Protein AF-A0A229GL79-F1 (afdb_monomer)

Foldseek 3Di:
DPDPPPPVPLVPADPLLNVLVVVLVVLLCVQLDDCVPDVVQPPQQADPVRWGFLQRRVSLVVSVVSVVVSVVVRPDDDPDPVRVVVNVVSVVVSVVCNVVRHTHDNCVVPVVPD

Radius of gyration: 15.6 Å; Cα contacts (8 Å, |Δi|>4): 83; chains: 1; bounding box: 34×32×43 Å

Solvent-accessible surface area (backbone atoms only — not comparable to full-atom values): 6820 Å² total; per-residue (Å²): 134,83,79,80,76,84,51,69,68,66,72,75,48,56,73,67,55,52,50,44,51,50,53,48,52,54,60,74,42,50,62,58,45,54,66,94,80,38,82,84,61,59,74,81,22,40,50,99,84,66,22,28,31,46,60,61,54,49,52,68,58,55,49,51,53,51,49,51,56,41,48,65,75,61,66,85,65,80,79,52,69,67,58,56,49,52,53,53,54,51,48,54,54,48,54,50,36,29,74,67,66,36,66,37,50,20,66,78,67,44,57,89,79,113

pLDDT: mean 82.71, std 14.51, range [33.66, 97.19]

Sequence (114 aa):
MFVMKVYDFFDTMSAKVRSDIASLFLLATEPFSDPALNPDIPADCLDEQQRYIWANSKLHTRLSNDATRAMQSFEFNLPPKEFMFISRKFIGAYTFLTVLDAHTDSTTLVKPFL

Structure (mmCIF, N/CA/C/O backbone):
data_AF-A0A229GL79-F1
#
_entry.id   AF-A0A229GL79-F1
#
loop_
_atom_site.group_PDB
_atom_site.id
_atom_site.type_symbol
_atom_site.label_atom_id
_atom_site.label_alt_id
_atom_site.label_comp_id
_atom_site.label_asym_id
_atom_site.label_entity_id
_atom_site.label_seq_id
_atom_site.pdbx_PDB_ins_code
_atom_site.Cartn_x
_atom_site.Cartn_y
_atom_site.Cartn_z
_atom_site.occupancy
_atom_site.B_iso_or_equiv
_atom_site.auth_seq_id
_atom_site.auth_comp_id
_atom_site.auth_asym_id
_atom_site.auth_atom_id
_atom_site.pdbx_PDB_model_num
ATOM 1 N N . MET A 1 1 ? 16.329 -22.572 -6.152 1.00 33.66 1 MET A N 1
ATOM 2 C CA . MET A 1 1 ? 16.573 -21.670 -7.298 1.00 33.66 1 MET A CA 1
ATOM 3 C C . MET A 1 1 ? 15.224 -21.360 -7.937 1.00 33.66 1 MET A C 1
ATOM 5 O O . MET A 1 1 ? 14.832 -22.025 -8.885 1.00 33.66 1 MET A O 1
ATOM 9 N N . PHE A 1 2 ? 14.451 -20.445 -7.341 1.00 37.09 2 PHE A N 1
ATOM 10 C CA . PHE A 1 2 ? 13.186 -20.004 -7.933 1.00 37.09 2 PHE A CA 1
ATOM 11 C C . PHE A 1 2 ? 13.525 -19.146 -9.146 1.00 37.09 2 PHE A C 1
ATOM 13 O O . PHE A 1 2 ? 14.233 -18.148 -9.048 1.00 37.09 2 PHE A O 1
ATOM 20 N N . VAL A 1 3 ? 13.118 -19.631 -10.308 1.00 36.53 3 VAL A N 1
ATOM 21 C CA . VAL A 1 3 ? 13.443 -19.057 -11.604 1.00 36.53 3 VAL A CA 1
ATOM 22 C C . VAL A 1 3 ? 12.747 -17.699 -11.726 1.00 36.53 3 VAL A C 1
ATOM 24 O O . VAL A 1 3 ? 11.548 -17.618 -11.969 1.00 36.53 3 VAL A O 1
ATOM 27 N N . MET A 1 4 ? 13.528 -16.631 -11.582 1.00 42.38 4 MET A N 1
ATOM 28 C CA . MET A 1 4 ? 13.149 -15.225 -11.764 1.00 42.38 4 MET A CA 1
ATOM 29 C C . MET A 1 4 ? 12.914 -14.853 -13.248 1.00 42.38 4 MET A C 1
ATOM 31 O O . MET A 1 4 ? 13.028 -13.692 -13.609 1.00 42.38 4 MET A O 1
ATOM 35 N N . LYS A 1 5 ? 12.577 -15.814 -14.127 1.00 48.88 5 LYS A N 1
ATOM 36 C CA . LYS A 1 5 ? 12.355 -15.589 -15.579 1.00 48.88 5 LYS A CA 1
ATOM 37 C C . LYS A 1 5 ? 11.037 -14.875 -15.913 1.00 48.88 5 LYS A C 1
ATOM 39 O O . LYS A 1 5 ? 10.635 -14.846 -17.068 1.00 48.88 5 LYS A O 1
ATOM 44 N N . VAL A 1 6 ? 10.289 -14.386 -14.927 1.00 52.31 6 VAL A N 1
ATOM 45 C CA . VAL A 1 6 ? 8.885 -14.020 -15.171 1.00 52.31 6 VAL A CA 1
ATOM 46 C C . VAL A 1 6 ? 8.746 -12.643 -15.833 1.00 52.31 6 VAL A C 1
ATOM 48 O O . VAL A 1 6 ? 7.710 -12.385 -16.433 1.00 52.31 6 VAL A O 1
ATOM 51 N N . TYR A 1 7 ? 9.773 -11.782 -15.823 1.00 64.62 7 TYR A N 1
ATOM 52 C CA . TYR A 1 7 ? 9.629 -10.424 -16.358 1.00 64.62 7 TYR A CA 1
ATOM 53 C C . TYR A 1 7 ? 10.924 -9.843 -16.954 1.00 64.62 7 TYR A C 1
ATOM 55 O O . TYR A 1 7 ? 11.423 -8.836 -16.454 1.00 64.62 7 TYR A O 1
ATOM 63 N N . ASP A 1 8 ? 11.406 -10.396 -18.077 1.00 70.25 8 ASP A N 1
ATOM 64 C CA . ASP A 1 8 ? 12.488 -9.799 -18.903 1.00 70.25 8 ASP A CA 1
ATOM 65 C C . ASP A 1 8 ? 12.233 -8.304 -19.198 1.00 70.25 8 ASP A C 1
ATOM 67 O O . ASP A 1 8 ? 13.143 -7.499 -19.385 1.00 70.25 8 ASP A O 1
ATOM 71 N N . PHE A 1 9 ? 10.958 -7.915 -19.173 1.00 71.31 9 PHE A N 1
ATOM 72 C CA . PHE A 1 9 ? 10.477 -6.545 -19.181 1.00 71.31 9 PHE A CA 1
ATOM 73 C C . PHE A 1 9 ? 11.232 -5.596 -18.228 1.00 71.31 9 PHE A C 1
ATOM 75 O O . PHE A 1 9 ? 11.666 -4.529 -18.666 1.00 71.31 9 PHE A O 1
ATOM 82 N N . PHE A 1 10 ? 11.427 -5.955 -16.953 1.00 72.69 10 PHE A N 1
ATOM 83 C CA . PHE A 1 10 ? 12.104 -5.072 -15.989 1.00 72.69 10 PHE A CA 1
ATOM 84 C C . PHE A 1 10 ? 13.613 -4.956 -16.249 1.00 72.69 10 PHE A C 1
ATOM 86 O O . PHE A 1 10 ? 14.226 -3.936 -15.916 1.00 72.69 10 PHE A O 1
ATOM 93 N N . ASP A 1 11 ? 14.214 -5.964 -16.880 1.00 76.19 11 ASP A N 1
ATOM 94 C CA . ASP A 1 11 ? 15.645 -5.968 -17.190 1.00 76.19 11 ASP A CA 1
ATOM 95 C C . ASP A 1 11 ? 15.982 -4.966 -18.300 1.00 76.19 11 ASP A C 1
ATOM 97 O O . ASP A 1 11 ? 17.048 -4.348 -18.278 1.00 76.19 11 ASP A O 1
ATOM 101 N N . THR A 1 12 ? 15.034 -4.711 -19.209 1.00 74.62 12 THR A N 1
ATOM 102 C CA . THR A 1 12 ? 15.177 -3.722 -20.295 1.00 74.62 12 THR A CA 1
ATOM 103 C C . THR A 1 12 ? 15.100 -2.262 -19.835 1.00 74.62 12 THR A C 1
ATOM 105 O O . THR A 1 12 ? 15.375 -1.348 -20.612 1.00 74.62 12 THR A O 1
ATOM 108 N N . MET A 1 13 ? 14.735 -2.015 -18.577 1.00 77.31 13 MET A N 1
ATOM 109 C CA . MET A 1 13 ? 14.497 -0.672 -18.059 1.00 77.31 13 MET A CA 1
ATOM 110 C C . MET A 1 13 ? 15.756 0.037 -17.559 1.00 77.31 13 MET A C 1
ATOM 112 O O . MET A 1 13 ? 16.719 -0.583 -17.105 1.00 77.31 13 MET A O 1
ATOM 116 N N . SER A 1 14 ? 15.710 1.372 -17.528 1.00 82.06 14 SER A N 1
ATOM 117 C CA . SER A 1 14 ? 16.729 2.163 -16.837 1.00 82.06 14 SER A CA 1
ATOM 118 C C . SER A 1 14 ? 16.674 1.948 -15.315 1.00 82.06 14 SER A C 1
ATOM 120 O O . SER A 1 14 ? 15.648 1.570 -14.744 1.00 82.06 14 SER A O 1
ATOM 122 N N . ALA A 1 15 ? 17.783 2.221 -14.622 1.00 82.50 15 ALA A N 1
ATOM 123 C CA . ALA A 1 15 ? 17.838 2.109 -13.163 1.00 82.50 15 ALA A CA 1
ATOM 124 C C . ALA A 1 15 ? 16.832 3.040 -12.462 1.00 82.50 15 ALA A C 1
ATOM 126 O O . ALA A 1 15 ? 16.190 2.631 -11.497 1.00 82.50 15 ALA A O 1
ATOM 127 N N . LYS A 1 16 ? 16.656 4.262 -12.984 1.00 81.50 16 LYS A N 1
ATOM 128 C CA . LYS A 1 16 ? 15.690 5.231 -12.455 1.00 81.50 16 LYS A CA 1
ATOM 129 C C . LYS A 1 16 ? 14.271 4.675 -12.517 1.00 81.50 16 LYS A C 1
ATOM 131 O O . LYS A 1 16 ? 13.551 4.685 -11.530 1.00 81.50 16 LYS A O 1
ATOM 136 N N . VAL A 1 17 ? 13.900 4.153 -13.676 1.00 78.38 17 VAL A N 1
ATOM 137 C CA . VAL A 1 17 ? 12.594 3.553 -13.909 1.00 78.38 17 VAL A CA 1
ATOM 138 C C . VAL A 1 17 ? 12.321 2.395 -12.945 1.00 78.38 17 VAL A C 1
ATOM 140 O O . VAL A 1 17 ? 11.239 2.317 -12.366 1.00 78.38 17 VAL A O 1
ATOM 143 N N . ARG A 1 18 ? 13.298 1.497 -12.756 1.00 80.50 18 ARG A N 1
ATOM 144 C CA . ARG A 1 18 ? 13.152 0.375 -11.818 1.00 80.50 18 ARG A CA 1
ATOM 145 C C . ARG A 1 18 ? 12.910 0.874 -10.399 1.00 80.50 18 ARG A C 1
ATOM 147 O O . ARG A 1 18 ? 12.073 0.314 -9.700 1.00 80.50 18 ARG A O 1
ATOM 154 N N . SER A 1 19 ? 13.611 1.936 -10.001 1.00 84.19 19 SER A N 1
ATOM 155 C CA . SER A 1 19 ? 13.401 2.588 -8.710 1.00 84.19 19 SER A CA 1
ATOM 156 C C . SER A 1 19 ? 11.993 3.174 -8.592 1.00 84.19 19 SER A C 1
ATOM 158 O O . SER A 1 19 ? 11.325 2.913 -7.599 1.00 84.19 19 SER A O 1
ATOM 160 N N . ASP A 1 20 ? 11.521 3.910 -9.603 1.00 82.88 20 ASP A N 1
ATOM 161 C CA . ASP A 1 20 ? 10.181 4.510 -9.599 1.00 82.88 20 ASP A CA 1
ATOM 162 C C . ASP A 1 20 ? 9.081 3.426 -9.479 1.00 82.88 20 ASP A C 1
ATOM 164 O O . ASP A 1 20 ? 8.121 3.580 -8.723 1.00 82.88 20 ASP A O 1
ATOM 168 N N . ILE A 1 21 ? 9.233 2.296 -10.184 1.00 80.75 21 ILE A N 1
ATOM 169 C CA . ILE A 1 21 ? 8.305 1.155 -10.097 1.00 80.75 21 ILE A CA 1
ATOM 170 C C . ILE A 1 21 ? 8.375 0.473 -8.727 1.00 80.75 21 ILE A C 1
ATOM 172 O O . ILE A 1 21 ? 7.337 0.107 -8.176 1.00 80.75 21 ILE A O 1
ATOM 176 N N . ALA A 1 22 ? 9.572 0.293 -8.165 1.00 86.12 22 ALA A N 1
ATOM 177 C CA . ALA A 1 22 ? 9.727 -0.286 -6.835 1.00 86.12 22 ALA A CA 1
ATOM 178 C C . ALA A 1 22 ? 9.010 0.566 -5.778 1.00 86.12 22 ALA A C 1
ATOM 180 O O . ALA A 1 22 ? 8.250 0.024 -4.977 1.00 86.12 22 ALA A O 1
ATOM 181 N N . SER A 1 23 ? 9.168 1.893 -5.830 1.00 87.44 23 SER A N 1
ATOM 182 C CA . SER A 1 23 ? 8.433 2.827 -4.969 1.00 87.44 23 SER A CA 1
ATOM 183 C C . SER A 1 23 ? 6.919 2.690 -5.136 1.00 87.44 23 SER A C 1
ATOM 185 O O . SER A 1 23 ? 6.197 2.637 -4.142 1.00 87.44 23 SER A O 1
ATOM 187 N N . LEU A 1 24 ? 6.433 2.562 -6.376 1.00 86.62 24 LEU A N 1
ATOM 188 C CA . LEU A 1 24 ? 5.011 2.357 -6.649 1.00 86.62 24 LEU A CA 1
ATOM 189 C C . LEU A 1 24 ? 4.484 1.059 -6.020 1.00 86.62 24 LEU A C 1
ATOM 191 O O . LEU A 1 24 ? 3.402 1.054 -5.437 1.00 86.62 24 LEU A O 1
ATOM 195 N N . PHE A 1 25 ? 5.226 -0.045 -6.125 1.00 86.88 25 PHE A N 1
ATOM 196 C CA . PHE A 1 25 ? 4.808 -1.319 -5.537 1.00 86.88 25 PHE A CA 1
ATOM 197 C C . PHE A 1 25 ? 4.896 -1.326 -4.016 1.00 86.88 25 PHE A C 1
ATOM 199 O O . PHE A 1 25 ? 4.002 -1.880 -3.383 1.00 86.88 25 PHE A O 1
ATOM 206 N N . LEU A 1 26 ? 5.895 -0.666 -3.427 1.00 89.88 26 LEU A N 1
ATOM 207 C CA . LEU A 1 26 ? 5.962 -0.484 -1.977 1.00 89.88 26 LEU A CA 1
ATOM 208 C C . LEU A 1 26 ? 4.745 0.291 -1.465 1.00 89.88 26 LEU A C 1
ATOM 210 O O . LEU A 1 26 ? 4.076 -0.177 -0.543 1.00 89.88 26 LEU A O 1
ATOM 214 N N . LEU A 1 27 ? 4.386 1.394 -2.131 1.00 91.81 27 LEU A N 1
ATOM 215 C CA . LEU A 1 27 ? 3.157 2.134 -1.840 1.00 91.81 27 LEU A CA 1
ATOM 216 C C . LEU A 1 27 ? 1.914 1.248 -2.008 1.00 91.81 27 LEU A C 1
ATOM 218 O O . LEU A 1 27 ? 1.011 1.277 -1.176 1.00 91.81 27 LEU A O 1
ATOM 222 N N . ALA A 1 28 ? 1.870 0.407 -3.043 1.00 90.62 28 ALA A N 1
ATOM 223 C CA . ALA A 1 28 ? 0.739 -0.489 -3.271 1.00 90.62 28 ALA A CA 1
ATOM 224 C C . ALA A 1 28 ? 0.584 -1.566 -2.175 1.00 90.62 28 ALA A C 1
ATOM 226 O O . ALA A 1 28 ? -0.492 -2.147 -1.996 1.00 90.62 28 ALA A O 1
ATOM 227 N N . THR A 1 29 ? 1.656 -1.846 -1.4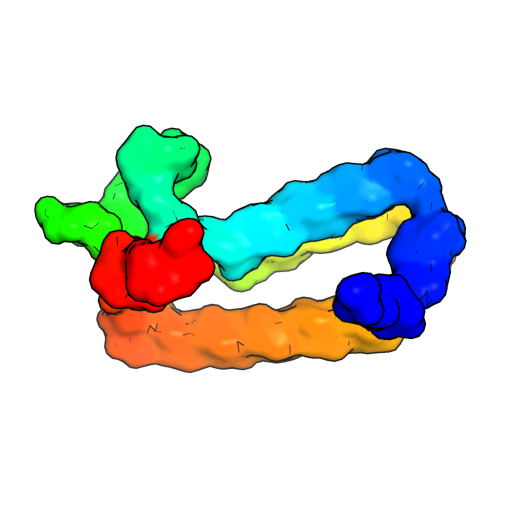39 1.00 91.44 29 THR A N 1
ATOM 228 C CA . THR A 1 29 ? 1.670 -2.794 -0.321 1.00 91.44 29 THR A CA 1
ATOM 229 C C . THR A 1 29 ? 1.552 -2.135 1.052 1.00 91.44 29 THR A C 1
ATOM 231 O O . THR A 1 29 ? 1.559 -2.850 2.049 1.00 91.44 29 THR A O 1
ATOM 234 N N . GLU A 1 30 ? 1.378 -0.810 1.121 1.00 94.44 30 GLU A N 1
ATOM 235 C CA . GLU A 1 30 ? 1.203 -0.049 2.369 1.00 94.44 30 GLU A CA 1
ATOM 236 C C . GLU A 1 30 ? 0.224 -0.707 3.374 1.00 94.44 30 GLU A C 1
ATOM 238 O O . GLU A 1 30 ? 0.606 -0.852 4.536 1.00 94.44 30 GLU A O 1
ATOM 243 N N . PRO A 1 31 ? -0.956 -1.230 2.973 1.00 94.62 31 PRO A N 1
ATOM 244 C CA . PRO A 1 31 ? -1.913 -1.858 3.900 1.00 94.62 31 PRO A CA 1
ATOM 245 C C . PRO A 1 31 ? -1.406 -3.122 4.603 1.00 94.62 31 PRO A C 1
ATOM 247 O O . PRO A 1 31 ? -2.023 -3.601 5.551 1.00 94.62 31 PRO A O 1
ATOM 250 N N . PHE A 1 32 ? -0.321 -3.705 4.097 1.00 93.88 32 PHE A N 1
ATOM 251 C CA . PHE A 1 32 ? 0.295 -4.928 4.605 1.00 93.88 32 PHE A CA 1
ATOM 252 C C . PHE A 1 32 ? 1.603 -4.655 5.348 1.00 93.88 32 PHE A C 1
ATOM 254 O O . PHE A 1 32 ? 2.228 -5.587 5.848 1.00 93.88 32 PHE A O 1
ATOM 261 N N . SER A 1 33 ? 2.029 -3.395 5.412 1.00 92.75 33 SER A N 1
ATOM 262 C CA . SER A 1 33 ? 3.206 -3.002 6.178 1.00 92.75 33 SER A CA 1
ATOM 263 C C . SER A 1 33 ? 2.894 -2.928 7.674 1.00 92.75 33 SER A C 1
ATOM 265 O O . SER A 1 33 ? 1.747 -2.729 8.077 1.00 92.75 33 SER A O 1
ATOM 267 N N . ASP A 1 34 ? 3.915 -3.134 8.505 1.00 91.94 34 ASP A N 1
ATOM 268 C CA . ASP A 1 34 ? 3.820 -2.902 9.946 1.00 91.94 34 ASP A CA 1
ATOM 269 C C . ASP A 1 34 ? 3.770 -1.382 10.199 1.00 91.94 34 ASP A C 1
ATOM 271 O O . ASP A 1 34 ? 4.742 -0.696 9.859 1.00 91.94 34 ASP A O 1
ATOM 275 N N . PRO A 1 35 ? 2.688 -0.839 10.792 1.00 91.88 35 PRO A N 1
ATOM 276 C CA . PRO A 1 35 ? 2.578 0.589 11.081 1.00 91.88 35 PRO A CA 1
ATOM 277 C C . PRO A 1 35 ? 3.710 1.132 11.959 1.00 91.88 35 PRO A C 1
ATOM 279 O O . PRO A 1 35 ? 4.084 2.294 11.825 1.00 91.88 35 PRO A O 1
ATOM 282 N N . ALA A 1 36 ? 4.308 0.304 12.823 1.00 90.62 36 ALA A N 1
ATOM 283 C CA . ALA A 1 36 ? 5.433 0.718 13.659 1.00 90.62 36 ALA A CA 1
ATOM 284 C C . ALA A 1 36 ? 6.736 0.900 12.860 1.00 90.62 36 ALA A C 1
ATOM 286 O O . ALA A 1 36 ? 7.636 1.618 13.298 1.00 90.62 36 ALA A O 1
ATOM 287 N N . LEU A 1 37 ? 6.850 0.245 11.700 1.00 90.25 37 LEU A N 1
ATOM 288 C CA . LEU A 1 37 ? 8.031 0.283 10.831 1.00 90.25 37 LEU A CA 1
ATOM 289 C C . LEU A 1 37 ? 7.821 1.136 9.575 1.00 90.25 37 LEU A C 1
ATOM 291 O O . LEU A 1 37 ? 8.790 1.419 8.871 1.00 90.25 37 LEU A O 1
ATOM 295 N N . ASN A 1 38 ? 6.583 1.547 9.296 1.00 92.06 38 ASN A N 1
ATOM 296 C CA . ASN A 1 38 ? 6.230 2.378 8.154 1.00 92.06 38 ASN A CA 1
ATOM 297 C C . ASN A 1 38 ? 5.629 3.723 8.609 1.00 92.06 38 ASN A C 1
ATOM 299 O O . ASN A 1 38 ? 4.406 3.864 8.674 1.00 92.06 38 ASN A O 1
ATOM 303 N N . PRO A 1 39 ? 6.473 4.730 8.902 1.00 90.31 39 PRO A N 1
ATOM 304 C CA . PRO A 1 39 ? 6.014 6.051 9.332 1.00 90.31 39 PRO A CA 1
ATOM 305 C C . PRO A 1 39 ? 5.335 6.857 8.213 1.00 90.31 39 PRO A C 1
ATOM 307 O O . PRO A 1 39 ? 4.758 7.905 8.495 1.00 90.31 39 PRO A O 1
ATOM 310 N N . ASP A 1 40 ? 5.399 6.392 6.960 1.00 91.94 40 ASP A N 1
ATOM 311 C CA . ASP A 1 40 ? 4.795 7.075 5.814 1.00 91.94 40 ASP A CA 1
ATOM 312 C C . ASP A 1 40 ? 3.281 6.821 5.708 1.00 91.94 40 ASP A C 1
ATOM 314 O O . ASP A 1 40 ? 2.600 7.493 4.927 1.00 91.94 40 ASP A O 1
ATOM 318 N N . ILE A 1 41 ? 2.734 5.881 6.497 1.00 94.31 41 ILE A N 1
ATOM 319 C CA . ILE A 1 41 ? 1.287 5.659 6.577 1.00 94.31 41 ILE A CA 1
ATOM 320 C C . ILE A 1 41 ? 0.629 6.909 7.179 1.00 94.31 41 ILE A C 1
ATOM 322 O O . ILE A 1 41 ? 0.954 7.290 8.308 1.00 94.31 41 ILE A O 1
ATOM 326 N N . PRO A 1 42 ? -0.331 7.546 6.483 1.00 94.50 42 PRO A N 1
ATOM 327 C CA . PRO A 1 42 ? -1.044 8.681 7.049 1.00 94.50 42 PRO A CA 1
ATOM 328 C C . PRO A 1 42 ? -1.803 8.279 8.319 1.00 94.50 42 PRO A C 1
ATOM 330 O O . PRO A 1 42 ? -2.465 7.243 8.360 1.00 94.50 42 PRO A O 1
ATOM 333 N N . ALA A 1 43 ? -1.735 9.109 9.362 1.00 92.19 43 ALA A N 1
ATOM 334 C CA . ALA A 1 43 ? -2.319 8.782 10.665 1.00 92.19 43 ALA A CA 1
ATOM 335 C C . ALA A 1 43 ? -3.844 8.571 10.615 1.00 92.19 43 ALA A C 1
ATOM 337 O O . ALA A 1 43 ? -4.381 7.780 11.382 1.00 92.19 43 ALA A O 1
ATOM 338 N N . ASP A 1 44 ? -4.542 9.241 9.695 1.00 95.38 44 ASP A N 1
ATOM 339 C CA . ASP A 1 44 ? -5.980 9.070 9.463 1.00 95.38 44 ASP A CA 1
ATOM 340 C C . ASP A 1 44 ? -6.330 7.758 8.741 1.00 95.38 44 ASP A C 1
ATOM 342 O O . ASP A 1 44 ? -7.505 7.413 8.623 1.00 95.38 44 ASP A O 1
ATOM 346 N N . CYS A 1 45 ? -5.331 7.006 8.278 1.00 96.62 45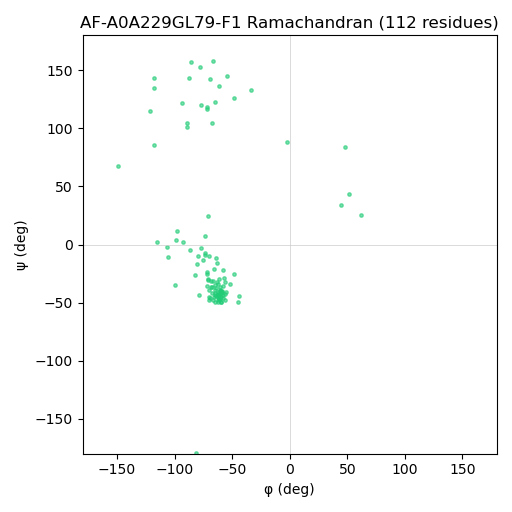 CYS A N 1
ATOM 347 C CA . CYS A 1 45 ? -5.491 5.690 7.664 1.00 96.62 45 CYS A CA 1
ATOM 348 C C . CYS A 1 45 ? -5.353 4.543 8.666 1.00 96.62 45 CYS A C 1
ATOM 350 O O . CYS A 1 45 ? -5.427 3.387 8.258 1.00 96.62 45 CYS A O 1
ATOM 352 N N . LEU A 1 46 ? -5.154 4.837 9.951 1.00 96.75 46 LEU A N 1
ATOM 353 C CA . LEU A 1 46 ? -5.061 3.844 11.014 1.00 96.75 46 LEU A CA 1
ATOM 354 C C . LEU A 1 46 ? -6.187 4.061 12.020 1.00 96.75 46 LEU A C 1
ATOM 356 O O . LEU A 1 46 ? -6.454 5.187 12.436 1.00 96.75 46 LEU A O 1
ATOM 360 N N . ASP A 1 47 ? -6.846 2.977 12.418 1.00 95.88 47 ASP A N 1
ATOM 361 C CA . ASP A 1 47 ? -7.802 3.025 13.521 1.00 95.88 47 ASP A CA 1
ATOM 362 C C . ASP A 1 47 ? -7.110 2.950 14.894 1.00 95.88 47 ASP A C 1
ATOM 364 O O . ASP A 1 47 ? -5.884 2.855 15.017 1.00 95.88 47 ASP A O 1
ATOM 368 N N . GLU A 1 48 ? -7.911 2.980 15.960 1.00 95.38 48 GLU A N 1
ATOM 369 C CA . GLU A 1 48 ? -7.434 2.898 17.346 1.00 95.38 48 GLU A CA 1
ATOM 370 C C . GLU A 1 48 ? -6.632 1.616 17.635 1.00 95.38 48 GLU A C 1
ATOM 372 O O . GLU A 1 48 ? -5.827 1.587 18.565 1.00 95.38 48 GLU A O 1
ATOM 377 N N . GLN A 1 49 ? -6.823 0.560 16.837 1.00 94.81 49 GLN A N 1
ATOM 378 C CA . GLN A 1 49 ? -6.117 -0.716 16.942 1.00 94.81 49 GLN A CA 1
ATOM 379 C C . GLN A 1 49 ? -4.940 -0.829 15.961 1.00 94.81 49 GLN A C 1
ATOM 381 O O . GLN A 1 49 ? -4.389 -1.917 15.810 1.00 94.81 49 GLN A O 1
ATOM 386 N N . GLN A 1 50 ? -4.539 0.269 15.310 1.00 94.38 50 GLN A N 1
ATOM 387 C CA . GLN A 1 50 ? -3.481 0.2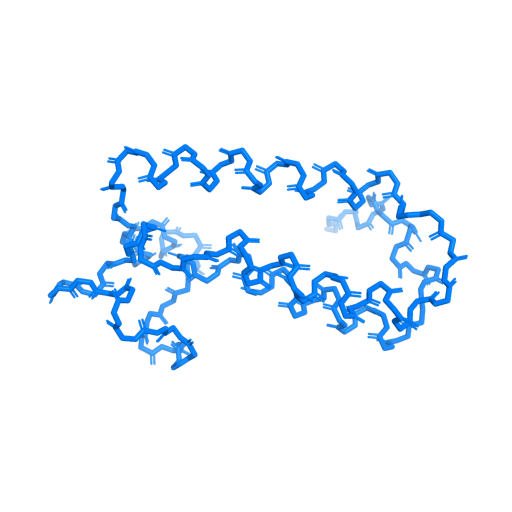97 14.291 1.00 94.38 50 GLN A CA 1
ATOM 388 C C . GLN A 1 50 ? -3.795 -0.563 13.057 1.00 94.38 50 GLN A C 1
ATOM 390 O O . GLN A 1 50 ? -2.887 -1.000 12.349 1.00 94.38 50 GLN A O 1
ATOM 395 N N . ARG A 1 51 ? -5.076 -0.806 12.765 1.00 96.12 51 ARG A N 1
ATOM 396 C CA . ARG A 1 51 ? -5.487 -1.481 11.530 1.00 96.12 51 ARG A CA 1
ATOM 397 C C . ARG A 1 51 ? -5.655 -0.458 10.421 1.00 96.12 51 ARG A C 1
ATOM 399 O O . ARG A 1 51 ? -6.148 0.646 10.639 1.00 96.12 51 ARG A O 1
ATOM 406 N N . TYR A 1 52 ? -5.277 -0.859 9.218 1.00 97.12 52 TYR A N 1
ATOM 407 C CA . TYR A 1 52 ? -5.296 -0.007 8.044 1.00 97.12 52 TYR A CA 1
ATOM 408 C C . TYR A 1 52 ? -6.710 0.168 7.481 1.00 97.12 52 TYR A C 1
ATOM 410 O O . TYR A 1 52 ? -7.327 -0.806 7.045 1.00 97.12 52 TYR A O 1
ATOM 418 N N . ILE A 1 53 ? -7.192 1.407 7.430 1.00 97.19 53 ILE A N 1
ATOM 419 C CA . ILE A 1 53 ? -8.510 1.797 6.923 1.00 97.19 53 ILE A CA 1
ATOM 420 C C . ILE A 1 53 ? -8.410 2.081 5.422 1.00 97.19 53 ILE A C 1
ATOM 422 O O . ILE A 1 53 ? -7.944 3.139 4.984 1.00 97.19 53 ILE A O 1
ATOM 426 N N . TRP A 1 54 ? -8.905 1.152 4.604 1.00 95.81 54 TRP A N 1
ATOM 427 C CA . TRP A 1 54 ? -8.812 1.266 3.145 1.00 95.81 54 TRP A CA 1
ATOM 428 C C . TRP A 1 54 ? -9.518 2.505 2.598 1.00 95.81 54 TRP A C 1
ATOM 430 O O . TRP A 1 54 ? -9.033 3.115 1.642 1.00 95.81 54 TRP A O 1
ATOM 440 N N . ALA A 1 55 ? -10.648 2.896 3.187 1.00 94.50 55 ALA A N 1
ATOM 441 C CA . ALA A 1 55 ? -11.427 4.043 2.735 1.00 94.50 55 ALA A CA 1
ATOM 442 C C . ALA A 1 55 ? -10.689 5.384 2.895 1.00 94.50 55 ALA A C 1
ATOM 444 O O . ALA A 1 55 ? -10.789 6.248 2.020 1.00 94.50 55 ALA A O 1
ATOM 445 N N . ASN A 1 56 ? -9.885 5.530 3.949 1.00 95.88 56 ASN A N 1
ATOM 446 C CA . ASN A 1 56 ? -9.194 6.785 4.254 1.00 95.88 56 ASN A CA 1
ATOM 447 C C . ASN A 1 56 ? -7.907 6.951 3.437 1.00 95.88 56 ASN A C 1
ATOM 449 O O . ASN A 1 56 ? -7.522 8.069 3.097 1.00 95.88 56 ASN A O 1
ATOM 453 N N . SER A 1 57 ? -7.309 5.835 3.017 1.00 92.50 57 SER A N 1
ATOM 454 C CA . SER A 1 57 ? -6.026 5.793 2.309 1.00 92.50 57 SER A CA 1
ATOM 455 C C . SER A 1 57 ? -5.924 6.611 1.028 1.00 92.50 57 SER A C 1
ATOM 457 O O . SER A 1 57 ? -4.831 7.044 0.645 1.00 92.50 57 SER A O 1
ATOM 459 N N . LYS A 1 58 ? -7.039 6.737 0.293 1.00 89.81 58 LYS A N 1
ATOM 460 C CA . LYS A 1 58 ? -7.068 7.221 -1.100 1.00 89.81 58 LYS A CA 1
ATOM 461 C C . LYS A 1 58 ? -5.961 6.579 -1.958 1.00 89.81 58 LYS A C 1
ATOM 463 O O . LYS A 1 58 ? -5.430 7.206 -2.878 1.00 89.81 58 LYS A O 1
ATOM 468 N N . LEU A 1 59 ? -5.627 5.314 -1.673 1.00 90.19 59 LEU A N 1
ATOM 469 C CA . LEU A 1 59 ? -4.483 4.599 -2.247 1.00 90.19 59 LEU A CA 1
ATOM 470 C C . LEU A 1 59 ? -4.495 4.595 -3.775 1.00 90.19 59 LEU A C 1
ATOM 472 O O . LEU A 1 59 ? -3.467 4.817 -4.405 1.00 90.19 59 LEU A O 1
ATOM 476 N N . HIS A 1 60 ? -5.670 4.412 -4.382 1.00 85.31 60 HIS A N 1
ATOM 477 C CA . HIS A 1 60 ? -5.810 4.430 -5.839 1.00 85.31 60 HIS A CA 1
ATOM 478 C C . HIS A 1 60 ? -5.353 5.770 -6.446 1.00 85.31 60 HIS A C 1
ATOM 480 O O . HIS A 1 60 ? -4.696 5.784 -7.486 1.00 85.31 60 HIS A O 1
ATOM 486 N N . THR A 1 61 ? -5.675 6.896 -5.796 1.00 86.75 61 THR A N 1
ATOM 487 C CA . THR A 1 61 ? -5.286 8.238 -6.243 1.00 86.75 61 THR A CA 1
ATOM 488 C C . THR A 1 61 ? -3.783 8.432 -6.069 1.00 86.75 61 THR A C 1
ATOM 490 O O . THR A 1 61 ? -3.119 8.891 -6.997 1.00 86.75 61 THR A O 1
ATOM 493 N N . ARG A 1 62 ? -3.232 8.035 -4.913 1.00 90.31 62 ARG A N 1
ATOM 494 C CA . ARG A 1 62 ? -1.791 8.127 -4.619 1.00 90.31 62 ARG A CA 1
ATOM 495 C C . ARG A 1 62 ? -0.969 7.312 -5.622 1.00 90.31 62 ARG A C 1
ATOM 497 O O . ARG A 1 62 ? -0.091 7.867 -6.274 1.00 90.31 62 ARG A O 1
ATOM 504 N N . LEU A 1 63 ? -1.350 6.054 -5.857 1.00 87.12 63 LEU A N 1
A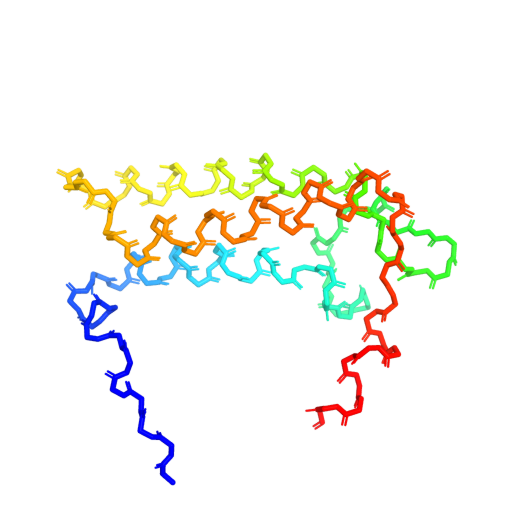TOM 505 C CA . LEU A 1 63 ? -0.722 5.206 -6.872 1.00 87.12 63 LEU A CA 1
ATOM 506 C C . LEU A 1 63 ? -0.832 5.787 -8.279 1.00 87.12 63 LEU A C 1
ATOM 508 O O . LEU A 1 63 ? 0.131 5.736 -9.033 1.00 87.12 63 LEU A O 1
ATOM 512 N N . SER A 1 64 ? -1.988 6.334 -8.658 1.00 81.19 64 SER A N 1
ATOM 513 C CA . SER A 1 64 ? -2.166 6.905 -10.000 1.00 81.19 64 SER A CA 1
ATOM 514 C C . SER A 1 64 ? -1.267 8.123 -10.222 1.00 81.19 64 SER A C 1
ATOM 516 O O . SE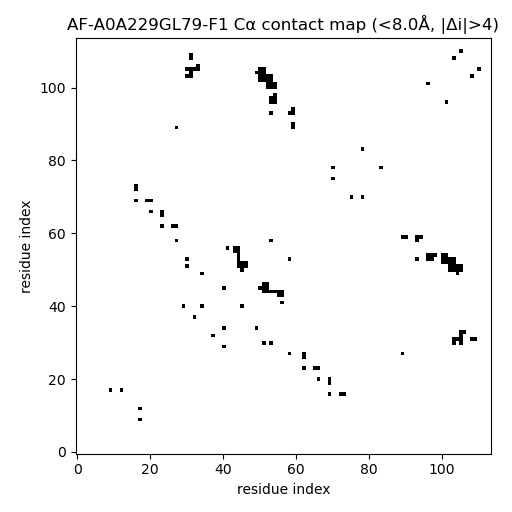R A 1 64 ? -0.684 8.277 -11.298 1.00 81.19 64 SER A O 1
ATOM 518 N N . ASN A 1 65 ? -1.116 8.966 -9.199 1.00 84.12 65 ASN A N 1
ATOM 519 C CA . ASN A 1 65 ? -0.237 10.132 -9.241 1.00 84.12 65 ASN A CA 1
ATOM 520 C C . ASN A 1 65 ? 1.236 9.719 -9.361 1.00 84.12 65 ASN A C 1
ATOM 522 O O . ASN A 1 65 ? 1.958 10.258 -10.204 1.00 84.12 65 ASN A O 1
ATOM 526 N N . ASP A 1 66 ? 1.666 8.730 -8.577 1.00 81.19 66 ASP A N 1
ATOM 527 C CA . ASP A 1 66 ? 3.045 8.237 -8.606 1.00 81.19 66 ASP A CA 1
ATOM 528 C C . ASP A 1 66 ? 3.352 7.474 -9.894 1.00 81.19 66 ASP A C 1
ATOM 530 O O . ASP A 1 66 ? 4.397 7.696 -10.506 1.00 81.19 66 ASP A O 1
ATOM 534 N N . ALA A 1 67 ? 2.408 6.670 -10.388 1.00 77.06 67 ALA A N 1
ATOM 535 C CA . ALA A 1 67 ? 2.521 6.002 -11.679 1.00 77.06 67 ALA A CA 1
ATOM 536 C C . ALA A 1 67 ? 2.638 7.015 -12.824 1.00 77.06 67 ALA A C 1
ATOM 538 O O . ALA A 1 67 ? 3.484 6.855 -13.698 1.00 77.06 67 ALA A O 1
ATOM 539 N N . THR A 1 68 ? 1.848 8.094 -12.808 1.00 73.00 68 THR A N 1
ATOM 540 C CA . THR A 1 68 ? 1.929 9.148 -13.834 1.00 73.00 68 THR A CA 1
ATOM 541 C C . THR A 1 68 ? 3.303 9.818 -13.827 1.00 73.00 68 THR A C 1
ATOM 543 O O . THR A 1 68 ? 3.904 10.004 -14.885 1.00 73.00 68 THR A O 1
ATOM 546 N N . ARG A 1 69 ? 3.840 10.131 -12.643 1.00 74.94 69 A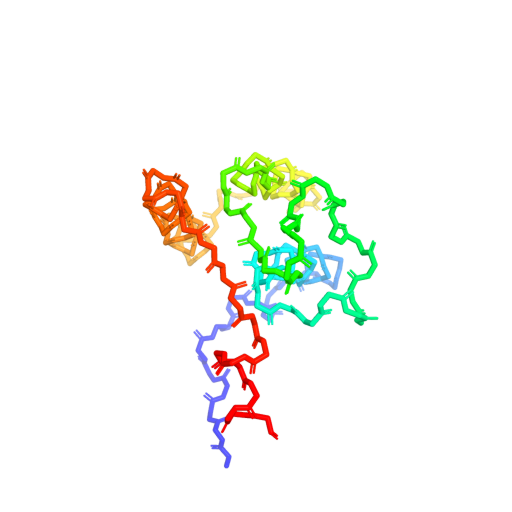RG A N 1
ATOM 547 C CA . ARG A 1 69 ? 5.176 10.724 -12.484 1.00 74.94 69 ARG A CA 1
ATOM 548 C C . ARG A 1 69 ? 6.287 9.772 -12.939 1.00 74.94 69 ARG A C 1
ATOM 550 O O . ARG A 1 69 ? 7.216 10.195 -13.625 1.00 74.94 69 ARG A O 1
ATOM 557 N N . ALA A 1 70 ? 6.170 8.488 -12.604 1.00 70.50 70 ALA A N 1
ATOM 558 C CA . ALA A 1 70 ? 7.081 7.440 -13.054 1.00 70.50 70 ALA A CA 1
ATOM 559 C C . ALA A 1 70 ? 7.053 7.292 -14.584 1.00 70.50 70 ALA A C 1
ATOM 561 O O . ALA A 1 70 ? 8.095 7.210 -15.224 1.00 70.50 70 ALA A O 1
ATOM 562 N N . MET A 1 71 ? 5.865 7.336 -15.191 1.00 65.50 71 MET A N 1
ATOM 563 C CA . MET A 1 71 ? 5.687 7.232 -16.642 1.00 65.50 71 MET A CA 1
ATOM 564 C C . MET A 1 71 ? 6.176 8.474 -17.400 1.00 65.50 71 MET A C 1
ATOM 566 O O . MET A 1 71 ? 6.672 8.347 -18.516 1.00 65.50 71 MET A O 1
ATOM 570 N N . GLN A 1 72 ? 6.105 9.667 -16.800 1.00 65.56 72 GLN A N 1
ATOM 571 C CA . GLN A 1 72 ? 6.729 10.872 -17.363 1.00 65.56 72 GLN A CA 1
ATOM 572 C C . GLN A 1 72 ? 8.257 10.751 -17.437 1.00 65.56 72 GLN A C 1
ATOM 574 O O . GLN A 1 72 ? 8.864 11.281 -18.364 1.00 65.56 72 GLN A O 1
ATOM 579 N N . SER A 1 73 ? 8.878 10.034 -16.494 1.00 62.91 73 SER A N 1
ATOM 580 C CA . SER A 1 73 ? 10.328 9.797 -16.490 1.00 62.91 73 SER A CA 1
ATOM 581 C C . SER A 1 73 ? 10.783 8.752 -17.520 1.00 62.91 73 SER A C 1
ATOM 583 O O . SER A 1 73 ? 11.972 8.644 -17.810 1.00 62.91 73 SER A O 1
ATOM 585 N N . PHE A 1 74 ? 9.834 8.002 -18.082 1.00 60.88 74 PHE A N 1
ATOM 586 C CA . PHE A 1 74 ? 10.058 6.832 -18.928 1.00 60.88 74 PHE A CA 1
ATOM 587 C C . PHE A 1 74 ? 10.257 7.129 -20.420 1.00 60.88 74 PHE A C 1
ATOM 589 O O . PHE A 1 74 ? 10.493 6.184 -21.161 1.00 60.88 74 PHE A O 1
ATOM 596 N N . GLU A 1 75 ? 10.124 8.385 -20.864 1.00 53.00 75 GLU A N 1
ATOM 597 C CA . GLU A 1 75 ? 10.045 8.764 -22.287 1.00 53.00 75 GLU A CA 1
ATOM 598 C C . GLU A 1 75 ? 9.043 7.892 -23.071 1.00 53.00 75 GLU A C 1
ATOM 600 O O . GLU A 1 75 ? 9.382 6.893 -23.697 1.00 53.00 75 GLU A O 1
ATOM 605 N N . PHE A 1 76 ? 7.769 8.288 -22.989 1.00 46.53 76 PHE A N 1
ATOM 606 C CA . PHE A 1 76 ? 6.613 7.816 -23.763 1.00 46.53 76 PHE A CA 1
ATOM 607 C C . PHE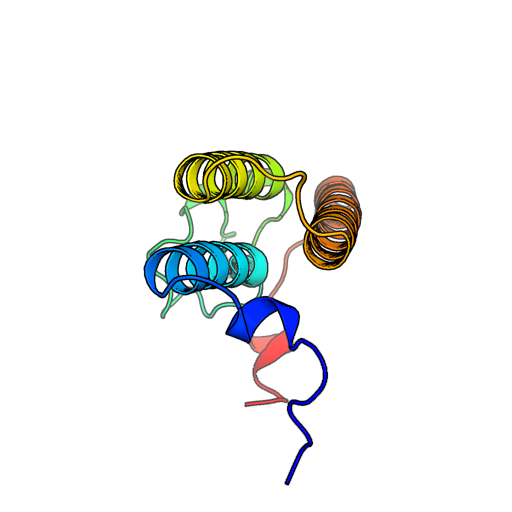 A 1 76 ? 6.885 6.759 -24.854 1.00 46.53 76 PHE A C 1
ATOM 609 O O . PHE A 1 76 ? 6.969 7.050 -26.045 1.00 46.53 76 PHE A O 1
ATOM 616 N N . ASN A 1 77 ? 6.840 5.497 -24.440 1.00 53.25 77 ASN A N 1
ATOM 617 C CA . ASN A 1 77 ? 6.176 4.453 -25.205 1.00 53.25 77 ASN A CA 1
ATOM 618 C C . ASN A 1 77 ? 5.036 3.917 -24.335 1.00 53.25 77 ASN A C 1
ATOM 620 O O . ASN A 1 77 ? 5.147 3.894 -23.110 1.00 53.25 77 ASN A O 1
ATOM 624 N N . LEU A 1 78 ? 3.911 3.583 -24.969 1.00 57.44 78 LEU A N 1
ATOM 625 C CA . LEU A 1 78 ? 2.686 3.071 -24.346 1.00 57.44 78 LEU A CA 1
ATOM 626 C C . LEU A 1 78 ? 2.989 2.185 -23.114 1.00 57.44 78 LEU A C 1
ATOM 628 O O . LEU A 1 78 ? 3.853 1.311 -23.240 1.00 57.44 78 LEU A O 1
ATOM 632 N N . PRO A 1 79 ? 2.306 2.365 -21.956 1.00 63.41 79 PRO A N 1
ATOM 633 C CA . PRO A 1 79 ? 2.550 1.548 -20.772 1.00 63.41 79 PRO A CA 1
ATOM 634 C C . PRO A 1 79 ? 2.569 0.064 -21.152 1.00 63.41 79 PRO A C 1
ATOM 636 O O . PRO A 1 79 ? 1.615 -0.419 -21.772 1.00 63.41 79 PRO A O 1
ATOM 639 N N . PRO A 1 80 ? 3.634 -0.658 -20.794 1.00 72.94 80 PRO A N 1
ATOM 640 C CA . PRO A 1 80 ? 3.777 -2.073 -21.095 1.00 72.94 80 PRO A CA 1
ATOM 641 C C . PRO A 1 80 ? 2.577 -2.865 -20.572 1.00 72.94 80 PRO A C 1
ATOM 643 O O . PRO A 1 80 ? 1.987 -2.526 -19.539 1.00 72.94 80 PRO A O 1
ATOM 646 N N . LYS A 1 81 ? 2.171 -3.902 -21.309 1.00 77.56 81 LYS A N 1
ATOM 647 C CA . LYS A 1 81 ? 0.914 -4.628 -21.053 1.00 77.56 81 LYS A CA 1
ATOM 648 C C . LYS A 1 81 ? 0.871 -5.207 -19.640 1.00 77.56 81 LYS A C 1
ATOM 650 O O . LYS A 1 81 ? -0.179 -5.206 -19.002 1.00 77.56 81 LYS A O 1
ATOM 655 N N . GLU A 1 82 ? 2.018 -5.651 -19.151 1.00 76.75 82 GLU A N 1
ATOM 656 C CA . GLU A 1 82 ? 2.250 -6.187 -17.817 1.00 76.75 82 GLU A CA 1
ATOM 657 C C . GLU A 1 82 ? 1.937 -5.132 -16.751 1.00 76.75 82 GLU A C 1
ATOM 659 O O . GLU A 1 82 ? 1.189 -5.398 -15.811 1.00 76.75 82 GLU A O 1
ATOM 664 N N . PHE A 1 83 ? 2.417 -3.901 -16.941 1.00 76.00 83 PHE A N 1
ATOM 665 C CA . PHE A 1 83 ? 2.135 -2.792 -16.031 1.00 76.00 83 PHE A CA 1
ATOM 666 C C . PHE A 1 83 ? 0.646 -2.427 -16.029 1.00 76.00 83 PHE A C 1
ATOM 668 O O . PHE A 1 83 ? 0.043 -2.268 -14.966 1.00 76.00 83 PHE A O 1
ATOM 675 N N . MET A 1 84 ? 0.020 -2.363 -17.209 1.00 78.94 84 MET A N 1
ATOM 676 C CA . MET A 1 84 ? -1.425 -2.120 -17.322 1.00 78.94 84 MET A CA 1
ATOM 677 C C . MET A 1 84 ? -2.264 -3.221 -16.662 1.00 78.94 84 MET A C 1
ATOM 679 O O . MET A 1 84 ? -3.350 -2.955 -16.147 1.00 78.94 84 MET A O 1
ATOM 683 N N .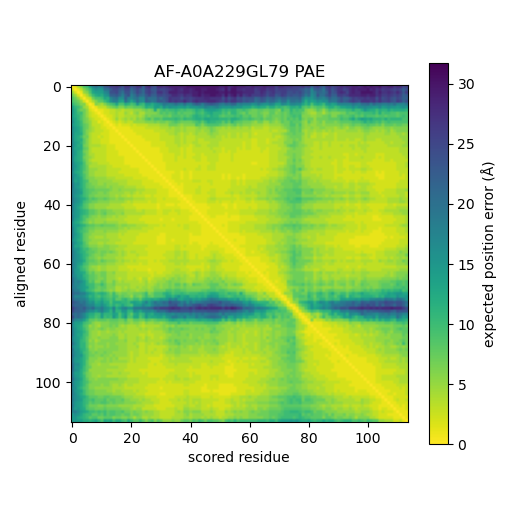 PHE A 1 85 ? -1.802 -4.469 -16.702 1.00 81.38 85 PHE A N 1
ATOM 684 C CA . PHE A 1 85 ? -2.482 -5.580 -16.047 1.00 81.38 85 PHE A CA 1
ATOM 685 C C . PHE A 1 85 ? -2.394 -5.463 -14.522 1.00 81.38 85 PHE A C 1
ATOM 687 O O . PHE A 1 85 ? -3.411 -5.588 -13.837 1.00 81.38 85 PHE A O 1
ATOM 694 N N . ILE A 1 86 ? -1.201 -5.166 -14.002 1.00 78.75 86 ILE A N 1
ATOM 695 C CA . ILE A 1 86 ? -0.964 -4.983 -12.567 1.00 78.75 86 ILE A CA 1
ATOM 696 C C . ILE A 1 86 ? -1.793 -3.811 -12.023 1.00 78.75 86 ILE A C 1
ATOM 698 O O . ILE A 1 86 ? -2.491 -3.969 -11.021 1.00 78.75 86 ILE A O 1
ATOM 702 N N . SER A 1 87 ? -1.808 -2.664 -12.711 1.00 78.38 87 SER A N 1
ATOM 703 C CA . SER A 1 87 ? -2.577 -1.494 -12.266 1.00 78.38 87 SER A CA 1
ATOM 704 C C . SER A 1 87 ? -4.079 -1.782 -12.172 1.00 78.38 87 SER A C 1
ATOM 706 O O . SER A 1 87 ? -4.721 -1.414 -11.188 1.00 78.38 87 SER A O 1
ATOM 708 N N . ARG A 1 88 ? -4.641 -2.530 -13.130 1.00 83.62 88 ARG A N 1
ATOM 709 C CA . ARG A 1 88 ? -6.051 -2.959 -13.088 1.00 83.62 88 ARG A CA 1
ATOM 710 C C . ARG A 1 88 ? -6.351 -3.895 -11.917 1.00 83.62 88 ARG A C 1
ATOM 712 O O . ARG A 1 88 ? -7.433 -3.795 -11.341 1.00 83.62 88 ARG A O 1
ATOM 719 N N . LYS A 1 89 ? -5.424 -4.792 -11.558 1.00 85.56 89 LYS A N 1
ATOM 720 C CA . LYS A 1 89 ? -5.583 -5.682 -10.394 1.00 85.56 89 LYS A CA 1
ATOM 721 C C . LYS A 1 89 ? -5.631 -4.887 -9.089 1.00 85.56 89 LYS A C 1
ATOM 723 O O . LYS A 1 89 ? -6.521 -5.143 -8.281 1.00 85.56 89 LYS A O 1
ATOM 728 N N . PHE A 1 90 ? -4.745 -3.902 -8.923 1.00 84.69 90 PHE A N 1
ATOM 729 C CA . PHE A 1 90 ? -4.745 -3.039 -7.739 1.00 84.69 90 PHE A CA 1
ATOM 730 C C . PHE A 1 90 ? -6.010 -2.193 -7.639 1.00 84.69 90 PHE A C 1
ATOM 732 O O . PHE A 1 90 ? -6.671 -2.234 -6.608 1.00 84.69 90 PHE A O 1
ATOM 739 N N . ILE A 1 91 ? -6.406 -1.501 -8.715 1.00 85.38 91 ILE A N 1
ATOM 740 C CA . ILE A 1 91 ? -7.612 -0.657 -8.703 1.00 85.38 91 ILE A CA 1
ATOM 741 C C . ILE A 1 91 ? -8.841 -1.475 -8.287 1.00 85.38 91 ILE A C 1
ATOM 743 O O . ILE A 1 91 ? -9.575 -1.056 -7.398 1.00 85.38 91 ILE A O 1
ATOM 747 N N . GLY A 1 92 ? -9.038 -2.661 -8.874 1.00 89.38 92 GLY A N 1
ATOM 748 C CA . GLY A 1 92 ? -10.180 -3.514 -8.540 1.00 89.38 92 GLY A CA 1
ATOM 749 C C . GLY A 1 92 ? -10.196 -3.957 -7.075 1.00 89.38 92 GLY A C 1
ATOM 750 O O . GLY A 1 92 ? -11.226 -3.836 -6.413 1.00 89.38 92 GLY A O 1
ATOM 751 N N . ALA A 1 93 ? -9.058 -4.428 -6.554 1.00 90.75 93 ALA A N 1
ATOM 752 C CA . ALA A 1 93 ? -8.945 -4.834 -5.153 1.00 90.75 93 ALA A CA 1
ATOM 753 C C . ALA A 1 93 ? -9.186 -3.657 -4.197 1.00 90.75 93 ALA A C 1
ATOM 755 O O . ALA A 1 93 ? -9.883 -3.804 -3.198 1.00 90.75 93 ALA A O 1
ATOM 756 N N . TYR A 1 94 ? -8.656 -2.480 -4.524 1.00 91.00 94 TYR A N 1
ATOM 757 C CA . TYR A 1 94 ? -8.748 -1.303 -3.667 1.00 91.00 94 TYR A CA 1
ATOM 758 C C . TYR A 1 94 ? -10.163 -0.765 -3.616 1.00 91.00 94 TYR A C 1
ATOM 760 O O . TYR A 1 94 ? -10.688 -0.547 -2.532 1.00 91.00 94 TYR A O 1
ATOM 768 N N . THR A 1 95 ? -10.809 -0.607 -4.774 1.00 90.81 95 THR A N 1
ATOM 769 C CA . THR A 1 95 ? -12.213 -0.199 -4.825 1.00 90.81 95 THR A CA 1
ATOM 770 C C . THR A 1 95 ? -13.081 -1.161 -4.024 1.00 90.81 95 THR A C 1
ATOM 772 O O . THR A 1 95 ? -13.932 -0.714 -3.262 1.00 90.81 95 THR A O 1
ATOM 775 N N . PHE A 1 96 ? -12.841 -2.468 -4.144 1.00 94.44 96 PHE A N 1
ATOM 776 C CA . PHE A 1 96 ? -13.587 -3.469 -3.390 1.00 94.44 96 PHE A CA 1
ATOM 777 C C . PHE A 1 96 ? -13.399 -3.323 -1.873 1.00 94.44 96 PHE A C 1
ATOM 779 O O . PHE A 1 96 ? -14.384 -3.247 -1.145 1.00 94.44 96 PHE A O 1
ATOM 786 N N . LEU A 1 97 ? -12.156 -3.218 -1.398 1.00 95.25 97 LEU A N 1
ATOM 787 C CA . LEU A 1 97 ? -11.849 -3.100 0.033 1.00 95.25 97 LEU A CA 1
ATOM 788 C C . LEU A 1 97 ? -12.314 -1.765 0.627 1.00 95.25 97 LEU A C 1
ATOM 790 O O . LEU A 1 97 ? -12.817 -1.740 1.746 1.00 95.25 97 LEU A O 1
ATOM 794 N N . THR A 1 98 ? -12.225 -0.672 -0.134 1.00 93.88 98 THR A N 1
ATOM 795 C CA . THR A 1 98 ? -12.784 0.630 0.252 1.00 93.88 98 THR A CA 1
ATOM 796 C C . THR A 1 98 ? -14.305 0.571 0.398 1.00 93.88 98 THR A C 1
ATOM 798 O O . THR A 1 98 ? -14.834 1.081 1.377 1.00 93.88 98 THR A O 1
ATOM 801 N N . VAL A 1 99 ? -15.024 -0.050 -0.545 1.00 94.56 99 VAL A N 1
ATOM 802 C CA . VAL A 1 99 ? -16.498 -0.138 -0.493 1.00 94.56 99 VAL A CA 1
ATOM 803 C C . VAL A 1 99 ? -16.982 -1.031 0.651 1.00 94.56 99 VAL A C 1
ATOM 805 O O . VAL A 1 99 ? -18.051 -0.783 1.202 1.00 94.56 99 VAL A O 1
ATOM 808 N N . LEU A 1 100 ? -16.208 -2.052 1.018 1.00 96.38 100 LEU A N 1
ATOM 809 C CA . LEU A 1 100 ? -16.512 -2.919 2.157 1.00 96.38 100 LEU A CA 1
ATOM 810 C C . LEU A 1 100 ? -16.202 -2.294 3.522 1.00 96.38 100 LEU A C 1
ATOM 812 O O . LEU A 1 100 ? -16.449 -2.954 4.527 1.00 96.38 100 LEU A O 1
ATOM 816 N N . ASP A 1 101 ? -15.645 -1.080 3.559 1.00 95.00 101 ASP A N 1
ATOM 817 C CA . ASP A 1 101 ? -15.109 -0.472 4.781 1.00 95.00 101 ASP A CA 1
ATOM 818 C C . ASP A 1 101 ? -14.131 -1.421 5.498 1.00 95.00 101 ASP A C 1
ATOM 820 O O . ASP A 1 101 ? -14.198 -1.678 6.699 1.00 95.00 101 ASP A O 1
ATOM 824 N N . ALA A 1 102 ? -13.253 -2.054 4.711 1.00 96.50 102 ALA A N 1
ATOM 825 C CA . ALA A 1 102 ? -12.323 -3.040 5.231 1.00 96.50 102 ALA A CA 1
ATOM 826 C C . ALA A 1 102 ? -11.257 -2.374 6.113 1.00 96.50 102 ALA A C 1
ATOM 828 O O . ALA A 1 102 ? -10.748 -1.295 5.796 1.00 96.50 102 ALA A O 1
ATOM 829 N N . HIS A 1 103 ? -10.885 -3.061 7.194 1.00 97.06 103 HIS A N 1
ATOM 830 C CA . HIS A 1 103 ? -9.784 -2.695 8.082 1.00 97.06 103 HIS A CA 1
ATOM 831 C C . HIS A 1 103 ? -8.770 -3.848 8.109 1.00 97.06 103 HIS A C 1
ATOM 833 O O . HIS A 1 103 ? -9.101 -4.946 8.565 1.00 97.06 103 HIS A O 1
ATOM 839 N N . THR A 1 104 ? -7.550 -3.630 7.613 1.00 96.12 104 THR A N 1
ATOM 840 C CA . THR A 1 104 ? -6.514 -4.678 7.561 1.00 96.12 104 THR A CA 1
ATOM 841 C C . THR A 1 104 ? -5.621 -4.633 8.791 1.00 96.12 104 THR A C 1
ATOM 843 O O . THR A 1 104 ? -4.938 -3.646 9.037 1.00 96.12 104 THR A O 1
ATOM 846 N N . ASP A 1 105 ? -5.567 -5.743 9.521 1.00 95.69 105 ASP A N 1
ATOM 847 C CA . A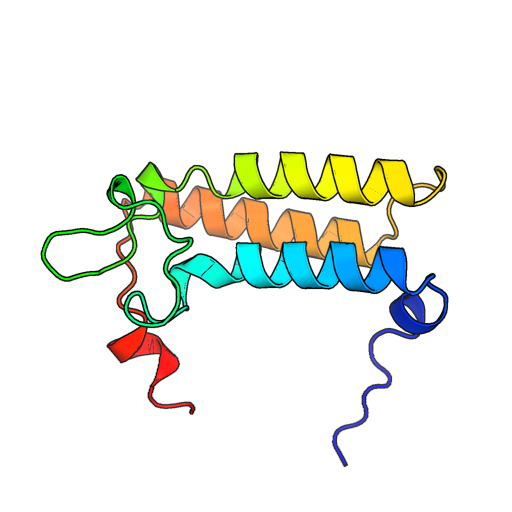SP A 1 105 ? -4.521 -6.004 10.509 1.00 95.69 105 ASP A CA 1
ATOM 848 C C . ASP A 1 105 ? -3.341 -6.704 9.817 1.00 95.69 105 ASP A C 1
ATOM 850 O O . ASP A 1 105 ? -3.387 -7.907 9.537 1.00 95.69 105 ASP A O 1
ATOM 854 N N . SER A 1 106 ? -2.289 -5.942 9.510 1.00 91.94 106 SER A N 1
ATOM 855 C CA . SER A 1 106 ? -1.094 -6.470 8.846 1.00 91.94 106 SER A CA 1
ATOM 856 C C . SER A 1 106 ? -0.320 -7.450 9.723 1.00 91.94 106 SER A C 1
ATOM 858 O O . SER A 1 106 ? 0.239 -8.418 9.205 1.00 91.94 106 SER A O 1
ATOM 860 N N . THR A 1 107 ? -0.341 -7.275 11.046 1.00 88.19 107 THR A N 1
ATOM 861 C CA . THR A 1 107 ? 0.356 -8.169 11.976 1.00 88.19 107 THR A CA 1
ATOM 862 C C . THR A 1 107 ? -0.280 -9.548 11.947 1.00 88.19 107 THR A C 1
ATOM 864 O O . THR A 1 107 ? 0.421 -10.546 11.800 1.00 88.19 107 THR A O 1
ATOM 867 N N . THR A 1 108 ? -1.604 -9.629 12.038 1.00 92.25 108 THR A N 1
ATOM 868 C CA . THR A 1 108 ? -2.302 -10.920 11.981 1.00 92.25 108 THR A CA 1
ATOM 869 C C . THR A 1 108 ? -2.187 -11.563 10.596 1.00 92.25 108 THR A C 1
ATOM 871 O O . THR A 1 108 ? -2.050 -12.783 10.492 1.00 92.25 108 THR A O 1
ATOM 874 N N . LEU A 1 109 ? -2.212 -10.758 9.529 1.00 92.25 109 LEU A N 1
ATOM 875 C CA . LEU A 1 109 ? -2.233 -11.258 8.156 1.00 92.25 109 LEU A CA 1
ATOM 876 C C . LEU A 1 109 ? -0.857 -11.712 7.641 1.00 92.25 109 LEU A C 1
ATOM 878 O O . LEU A 1 109 ? -0.774 -12.741 6.974 1.00 92.25 109 LEU A O 1
ATOM 882 N N . VAL A 1 110 ? 0.206 -10.947 7.904 1.00 90.94 110 VAL A N 1
ATOM 883 C CA . VAL A 1 110 ? 1.523 -11.126 7.262 1.00 90.94 110 VAL A CA 1
ATOM 884 C C . VAL A 1 110 ? 2.505 -11.886 8.148 1.00 90.94 110 VAL A C 1
ATOM 886 O O . VAL A 1 110 ? 3.280 -12.691 7.636 1.00 90.94 110 VAL A O 1
ATOM 889 N N . LYS A 1 111 ? 2.455 -11.697 9.473 1.00 85.12 111 LYS A N 1
ATOM 890 C CA . LYS A 1 111 ? 3.394 -12.318 10.426 1.00 85.12 111 LYS A CA 1
ATOM 891 C C . LYS A 1 111 ? 3.538 -13.842 10.301 1.00 85.12 111 LYS A C 1
ATOM 893 O O . LYS A 1 111 ? 4.649 -14.310 10.514 1.00 85.12 111 LYS A O 1
ATOM 898 N N . PRO A 1 112 ? 2.504 -14.633 9.944 1.00 91.38 112 PRO A N 1
ATOM 899 C CA . PRO A 1 112 ? 2.672 -16.074 9.732 1.00 91.38 112 PRO A CA 1
ATOM 900 C C . PRO A 1 112 ? 3.596 -16.462 8.564 1.00 91.38 112 PRO A C 1
ATOM 902 O O . PRO A 1 112 ? 3.923 -17.639 8.427 1.00 91.38 112 PRO A O 1
ATOM 905 N N . PHE A 1 113 ? 3.971 -15.512 7.703 1.00 87.19 113 PHE A N 1
ATOM 906 C CA . PHE A 1 113 ? 4.735 -15.744 6.475 1.00 87.19 113 PHE A CA 1
ATOM 907 C C . PHE A 1 113 ? 6.129 -15.092 6.475 1.00 87.19 113 PHE A C 1
ATOM 909 O O . PHE A 1 113 ? 6.826 -15.179 5.462 1.00 87.19 113 PHE A O 1
ATOM 916 N N . LEU A 1 114 ? 6.514 -14.438 7.575 1.00 77.56 114 LEU A N 1
ATOM 917 C CA . LEU A 1 114 ? 7.842 -13.856 7.806 1.00 77.56 114 LEU A CA 1
ATOM 918 C C . LEU A 1 114 ? 8.695 -14.804 8.654 1.00 77.56 114 LEU A C 1
ATOM 920 O O . LEU A 1 114 ? 9.900 -14.922 8.344 1.00 77.56 114 LEU A O 1
#

Mean predicted aligned error: 6.44 Å

Secondary structure (DSSP, 8-state):
----TT-HHHHTS-HHHHHHHHHHHHHHTGGGS-TTT-TTS-GGGB-TT--EETTTS-HHHHHHHHHHHHHHTT-SS---HHHHHHHHHHHHHHHHHHHTT-EE-HHHHHGGG-